Protein AF-A0A107AIR8-F1 (afdb_monomer_lite)

Radius of gyration: 16.05 Å; chains: 1; bounding box: 41×30×39 Å

Structure (mmCIF, N/CA/C/O backbone):
data_AF-A0A107AIR8-F1
#
_entry.id   AF-A0A107AIR8-F1
#
loop_
_atom_site.group_PDB
_atom_site.id
_atom_site.type_symbol
_atom_site.label_atom_id
_atom_site.label_alt_id
_atom_site.label_comp_id
_atom_site.label_asym_id
_atom_site.label_entity_id
_atom_site.label_seq_id
_atom_site.pdbx_PDB_ins_code
_atom_site.Cartn_x
_atom_site.Cartn_y
_atom_site.Cartn_z
_atom_site.occupancy
_atom_site.B_iso_or_equiv
_atom_site.auth_seq_id
_atom_site.auth_comp_id
_atom_site.auth_asym_id
_atom_site.auth_atom_id
_atom_site.pdbx_PDB_model_num
ATOM 1 N N . MET A 1 1 ? -0.995 9.451 -15.606 1.00 47.81 1 MET A N 1
ATOM 2 C CA . MET A 1 1 ? -0.769 9.647 -14.156 1.00 47.81 1 MET A CA 1
ATOM 3 C C . MET A 1 1 ? -2.107 9.700 -13.418 1.00 47.81 1 MET A C 1
ATOM 5 O O . MET A 1 1 ? -2.458 10.736 -12.885 1.00 47.81 1 MET A O 1
ATOM 9 N N . ALA A 1 2 ? -2.870 8.604 -13.431 1.00 60.78 2 ALA A N 1
ATOM 10 C CA . ALA A 1 2 ? -4.176 8.514 -12.757 1.00 60.78 2 ALA A CA 1
ATOM 11 C C . ALA A 1 2 ? -4.239 7.350 -11.749 1.00 60.78 2 ALA A C 1
ATOM 13 O O . ALA A 1 2 ? -5.068 7.351 -10.850 1.00 60.78 2 ALA A O 1
ATOM 14 N N . PHE A 1 3 ? -3.346 6.364 -11.881 1.00 61.09 3 PHE A N 1
ATOM 15 C CA . PHE A 1 3 ? -3.416 5.110 -11.136 1.00 61.09 3 PHE A CA 1
ATOM 16 C C . PHE A 1 3 ? -2.983 5.255 -9.673 1.00 61.09 3 PHE A C 1
ATOM 18 O O . PHE A 1 3 ? -3.685 4.796 -8.786 1.00 61.09 3 PHE A O 1
ATOM 25 N N . ASP A 1 4 ? -1.888 5.960 -9.381 1.00 63.94 4 ASP A N 1
ATOM 26 C CA . ASP A 1 4 ? -1.483 6.203 -7.990 1.00 63.94 4 ASP A CA 1
ATOM 27 C C . ASP A 1 4 ? -2.473 7.123 -7.254 1.00 63.94 4 ASP A C 1
ATOM 29 O O . ASP A 1 4 ? -2.712 6.943 -6.062 1.00 63.94 4 ASP A O 1
ATOM 33 N N . GLN A 1 5 ? -3.079 8.070 -7.978 1.00 64.12 5 GLN A N 1
ATOM 34 C CA . GLN A 1 5 ? -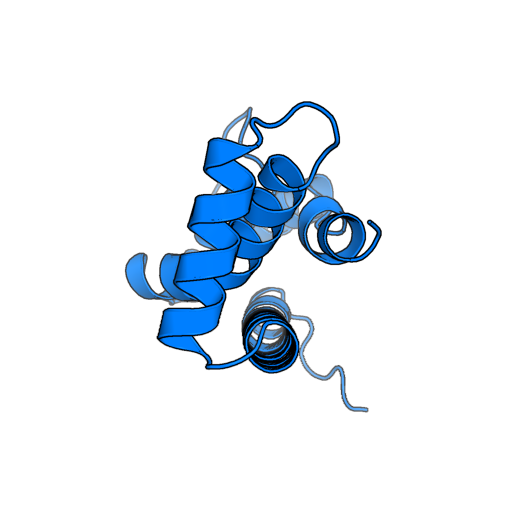4.073 8.978 -7.429 1.00 64.12 5 GLN A CA 1
ATOM 35 C C . GLN A 1 5 ? -5.326 8.195 -7.030 1.00 64.12 5 GLN A C 1
ATOM 37 O O . GLN A 1 5 ? -5.830 8.338 -5.921 1.00 64.12 5 GLN A O 1
ATOM 42 N N . LEU A 1 6 ? -5.760 7.273 -7.892 1.00 60.03 6 LEU A N 1
ATOM 43 C CA . LEU A 1 6 ? -6.887 6.391 -7.617 1.00 60.03 6 LEU A CA 1
ATOM 44 C C . LEU A 1 6 ? -6.610 5.441 -6.440 1.00 60.03 6 LEU A C 1
ATOM 46 O O . LEU A 1 6 ? -7.476 5.249 -5.593 1.00 60.03 6 LEU A O 1
ATOM 50 N N . LEU A 1 7 ? -5.398 4.884 -6.353 1.00 68.00 7 LEU A N 1
ATOM 51 C CA . LEU A 1 7 ? -5.066 3.876 -5.344 1.00 68.00 7 LEU A CA 1
ATOM 52 C C . LEU A 1 7 ? -4.690 4.473 -3.978 1.00 68.00 7 LEU A C 1
ATOM 54 O O . LEU A 1 7 ? -5.048 3.917 -2.947 1.00 68.00 7 LEU A O 1
ATOM 58 N N . VAL A 1 8 ? -3.973 5.595 -3.927 1.00 70.00 8 VAL A N 1
ATOM 59 C CA . VAL A 1 8 ? -3.478 6.164 -2.658 1.00 70.00 8 VAL A CA 1
ATOM 60 C C . VAL A 1 8 ? -4.352 7.317 -2.169 1.00 70.00 8 VAL A C 1
ATOM 62 O O . VAL A 1 8 ? -4.642 7.401 -0.972 1.00 70.00 8 VAL A O 1
ATOM 65 N N . GLU A 1 9 ? -4.807 8.188 -3.074 1.00 70.19 9 GLU A N 1
ATOM 66 C CA . GLU A 1 9 ? -5.681 9.323 -2.731 1.00 70.19 9 GLU A CA 1
ATOM 67 C C . GLU A 1 9 ? -7.170 8.921 -2.701 1.00 70.19 9 GLU A C 1
ATOM 69 O O . GLU A 1 9 ? -7.985 9.623 -2.104 1.00 70.19 9 GLU A O 1
ATOM 74 N N . GLY A 1 10 ? -7.526 7.747 -3.241 1.00 75.88 10 GLY A N 1
ATOM 75 C CA . GLY A 1 10 ? -8.861 7.153 -3.100 1.00 75.88 10 GLY A CA 1
ATOM 76 C C . GLY A 1 10 ? -9.234 6.803 -1.653 1.00 75.88 10 GLY A C 1
ATOM 77 O O . GLY A 1 10 ? -10.414 6.795 -1.297 1.00 75.88 10 GLY A O 1
ATOM 78 N N . PHE A 1 11 ? -8.243 6.593 -0.780 1.00 84.19 11 PHE A N 1
ATOM 79 C CA . PHE A 1 11 ? -8.458 6.347 0.643 1.00 84.19 11 PHE A CA 1
ATOM 80 C C . PHE A 1 11 ? -8.943 7.601 1.381 1.00 84.19 11 PHE A C 1
ATOM 82 O O . PHE A 1 11 ? -8.163 8.426 1.864 1.00 84.19 11 PHE A O 1
ATOM 89 N N . GLN A 1 12 ? -10.260 7.706 1.535 1.00 87.44 12 GLN A N 1
ATOM 90 C CA . GLN A 1 12 ? -10.894 8.807 2.250 1.00 87.44 12 GLN A CA 1
ATOM 91 C C . GLN A 1 12 ? -10.556 8.763 3.750 1.00 87.44 12 GLN A C 1
ATOM 93 O O . GLN A 1 12 ? -10.952 7.855 4.479 1.00 87.44 12 GLN A O 1
ATOM 98 N N . LEU A 1 13 ? -9.858 9.785 4.250 1.00 89.62 13 LEU A N 1
ATOM 99 C CA . LEU A 1 13 ? -9.397 9.831 5.644 1.00 89.62 13 LEU A CA 1
ATOM 100 C C . LEU A 1 13 ? -10.535 9.818 6.670 1.00 89.62 13 LEU A C 1
ATOM 102 O O . LEU A 1 13 ? -10.428 9.161 7.701 1.00 89.62 13 LEU A O 1
ATOM 106 N N . LYS A 1 14 ? -11.629 10.540 6.410 1.00 90.75 14 LYS A N 1
ATOM 107 C CA . LYS A 1 14 ? -12.762 10.650 7.343 1.00 90.75 14 LYS A CA 1
ATOM 108 C C . LYS A 1 14 ? -13.379 9.282 7.699 1.00 90.75 14 LYS A C 1
ATOM 110 O O . LYS A 1 14 ? -13.485 9.006 8.894 1.00 90.75 14 LYS A O 1
ATOM 115 N N . PRO A 1 15 ? -13.776 8.423 6.739 1.00 91.00 15 PRO A N 1
ATOM 116 C CA . PRO A 1 15 ? -14.285 7.090 7.063 1.00 91.00 15 PRO A CA 1
ATOM 117 C C . PRO A 1 15 ? -13.213 6.171 7.663 1.00 91.00 15 PRO A C 1
ATOM 119 O O . PRO A 1 15 ? -13.523 5.448 8.603 1.00 91.00 15 PRO A O 1
ATOM 122 N N . LEU A 1 16 ? -11.954 6.248 7.215 1.00 92.06 16 LEU A N 1
ATOM 123 C CA . LEU A 1 16 ? -10.871 5.445 7.800 1.00 92.06 16 LEU A CA 1
ATOM 124 C C . LEU A 1 16 ? -10.648 5.756 9.285 1.00 92.06 16 LEU A C 1
ATOM 126 O O . LEU A 1 16 ? -10.515 4.845 10.095 1.00 92.06 16 LEU A O 1
ATOM 130 N N . ARG A 1 17 ? -10.659 7.038 9.669 1.00 94.25 17 ARG A N 1
ATOM 131 C CA . ARG A 1 17 ? -10.530 7.440 11.078 1.00 94.25 17 ARG A CA 1
ATOM 132 C C . ARG A 1 17 ? -11.675 6.899 11.929 1.00 94.25 17 ARG A C 1
ATOM 134 O O . ARG A 1 17 ? -11.413 6.349 12.990 1.00 94.25 17 ARG A O 1
ATOM 141 N N . ARG A 1 18 ? -12.914 6.985 11.433 1.00 92.50 18 ARG A N 1
ATOM 142 C CA . ARG A 1 18 ? -14.089 6.415 12.115 1.00 92.50 18 ARG A CA 1
ATOM 143 C C . ARG A 1 18 ? -13.973 4.904 12.291 1.00 92.50 18 ARG A C 1
ATOM 145 O O . ARG A 1 18 ? -14.307 4.392 13.352 1.00 92.50 18 ARG A O 1
ATOM 152 N N . LEU A 1 19 ? -13.493 4.194 11.270 1.00 92.25 19 LEU A N 1
ATOM 153 C CA . LEU A 1 19 ? -13.291 2.749 11.353 1.00 92.25 19 LEU A CA 1
ATOM 154 C C . LEU A 1 19 ? -12.209 2.382 12.376 1.00 92.25 19 LEU A C 1
ATOM 156 O O . LEU A 1 19 ? -12.382 1.429 13.129 1.00 92.25 19 LEU A O 1
ATOM 160 N N . LEU A 1 20 ? -11.109 3.136 12.422 1.00 93.81 20 LEU A N 1
ATOM 161 C CA . LEU A 1 20 ? -10.063 2.929 13.421 1.00 93.81 20 LEU A CA 1
ATOM 162 C C . LEU A 1 20 ? -10.589 3.182 14.845 1.00 93.81 20 LEU A C 1
ATOM 164 O O . LEU A 1 20 ? -10.342 2.372 15.738 1.00 93.81 20 LEU A O 1
ATOM 168 N N . GLU A 1 21 ? -11.378 4.246 15.030 1.00 94.06 21 GLU A N 1
ATOM 169 C CA . GLU A 1 21 ? -12.044 4.576 16.301 1.00 94.06 21 GLU A CA 1
ATOM 170 C C . GLU A 1 21 ? -13.005 3.474 16.750 1.00 94.06 21 GLU A C 1
ATOM 172 O O . GLU A 1 21 ? -12.965 3.068 17.910 1.00 94.06 21 GLU A O 1
ATOM 177 N N . ALA A 1 22 ? -13.787 2.906 15.828 1.00 91.00 22 ALA A N 1
ATOM 178 C CA . ALA A 1 22 ? -14.654 1.760 16.106 1.00 91.00 22 ALA A CA 1
ATOM 179 C C . ALA A 1 22 ? -13.881 0.505 16.561 1.00 91.00 22 ALA A C 1
ATOM 181 O O . ALA A 1 22 ? -14.465 -0.398 17.153 1.00 91.00 22 ALA A O 1
ATOM 182 N N . ARG A 1 23 ? -12.565 0.452 16.319 1.00 91.00 23 ARG A N 1
ATOM 183 C CA . ARG A 1 23 ? -11.657 -0.622 16.757 1.00 91.00 23 ARG A CA 1
ATOM 184 C C . ARG A 1 23 ? -10.859 -0.267 18.010 1.00 91.00 23 ARG A C 1
ATOM 186 O O . ARG A 1 23 ? -9.877 -0.933 18.323 1.00 91.00 23 ARG A O 1
ATOM 193 N N . GLY A 1 24 ? -11.255 0.790 18.717 1.00 91.56 24 GLY A N 1
ATOM 194 C CA . GLY A 1 24 ? -10.649 1.190 19.986 1.00 91.56 24 GLY A CA 1
ATOM 195 C C . GLY A 1 24 ? -9.327 1.948 19.854 1.00 91.56 24 GLY A C 1
ATOM 196 O O . GLY A 1 24 ? -8.647 2.152 20.856 1.00 91.56 24 GLY A O 1
ATOM 197 N N . LYS A 1 25 ? -8.952 2.394 18.648 1.00 92.94 25 LYS A N 1
ATOM 198 C CA . LYS A 1 25 ? -7.760 3.224 18.415 1.00 92.94 25 LYS A CA 1
ATOM 199 C C . LYS A 1 25 ? -8.147 4.577 17.835 1.00 92.94 25 LYS A C 1
ATOM 201 O O . LYS A 1 25 ? -9.049 4.674 17.019 1.00 92.94 25 LYS A O 1
ATOM 206 N N . LYS A 1 26 ? -7.423 5.636 18.186 1.00 91.56 26 LYS A N 1
ATOM 207 C CA . LYS A 1 26 ? -7.651 6.971 17.618 1.00 91.56 26 LYS A CA 1
ATOM 208 C C . LYS A 1 26 ? -6.521 7.342 16.669 1.00 91.56 26 LYS A C 1
ATOM 210 O O . LYS A 1 26 ? -5.355 7.147 16.995 1.00 91.56 26 LYS A O 1
ATOM 215 N N . ALA A 1 27 ? -6.863 7.888 15.505 1.00 92.25 27 ALA A N 1
ATOM 216 C CA . ALA A 1 27 ? -5.866 8.455 14.604 1.00 92.25 27 ALA A CA 1
ATOM 217 C C . ALA A 1 27 ? -5.375 9.810 15.129 1.00 92.25 27 ALA A C 1
ATOM 219 O O . ALA A 1 27 ? -6.185 10.651 15.532 1.00 92.25 27 ALA A O 1
ATOM 220 N N . GLU A 1 28 ? -4.069 10.056 15.064 1.00 91.00 28 GLU A N 1
ATOM 221 C CA . GLU A 1 28 ? -3.514 11.366 15.404 1.00 91.00 28 GLU A CA 1
ATOM 222 C C . GLU A 1 28 ? -3.827 12.413 14.326 1.00 91.00 28 GLU A C 1
ATOM 224 O O . GLU A 1 28 ? -4.005 12.122 13.133 1.00 91.00 28 GLU A O 1
ATOM 229 N N . ALA A 1 29 ? -3.863 13.674 14.757 1.00 83.69 29 ALA A N 1
ATOM 230 C CA . ALA A 1 29 ? -3.951 14.802 13.846 1.00 83.69 29 ALA A CA 1
ATOM 231 C C . ALA A 1 29 ? -2.697 14.837 12.955 1.00 83.69 29 ALA A C 1
ATOM 233 O O . ALA A 1 29 ? -1.576 14.874 13.446 1.00 83.69 29 ALA A O 1
ATOM 234 N N . GLY A 1 30 ? -2.894 14.808 11.635 1.00 87.56 30 GLY A N 1
ATOM 235 C CA . GLY A 1 30 ? -1.806 14.827 10.650 1.00 87.56 30 GLY A CA 1
ATOM 236 C C . GLY A 1 30 ? -1.465 13.471 10.029 1.00 87.56 30 GLY A C 1
ATOM 237 O O . GLY A 1 30 ? -0.762 13.438 9.023 1.00 87.56 30 GLY A O 1
ATOM 238 N N . TRP A 1 31 ? -2.004 12.354 10.534 1.00 92.69 31 TRP A N 1
ATOM 239 C CA . TRP A 1 31 ? -1.812 11.064 9.865 1.00 92.69 31 TRP A CA 1
ATOM 240 C C . TRP A 1 31 ? -2.461 11.045 8.476 1.00 92.69 31 TRP A C 1
ATOM 242 O O . TRP A 1 31 ? -3.659 11.321 8.324 1.00 92.69 31 TRP A O 1
ATOM 252 N N . ALA A 1 32 ? -1.649 10.678 7.480 1.00 89.94 32 ALA A N 1
ATOM 253 C CA . ALA A 1 32 ? -2.065 10.423 6.106 1.00 89.94 32 ALA A CA 1
ATOM 254 C C . ALA A 1 32 ? -2.806 9.082 5.976 1.00 89.94 32 ALA A C 1
ATOM 256 O O . ALA A 1 32 ? -2.729 8.222 6.856 1.00 89.94 32 ALA A O 1
ATOM 257 N N . SER A 1 33 ? -3.510 8.889 4.857 1.00 90.44 33 SER A N 1
ATOM 258 C CA . SER A 1 33 ? -4.396 7.740 4.630 1.00 90.44 33 SER A CA 1
ATOM 259 C C . SER A 1 33 ? -3.702 6.392 4.837 1.00 90.44 33 SER A C 1
ATOM 261 O O . SER A 1 33 ? -4.188 5.582 5.622 1.00 90.44 33 SER A O 1
ATOM 263 N N . LEU A 1 34 ? -2.529 6.182 4.232 1.00 91.94 34 LEU A N 1
ATOM 264 C CA . LEU A 1 34 ? -1.775 4.928 4.367 1.00 91.94 34 LEU A CA 1
ATOM 265 C C . LEU A 1 34 ? -1.363 4.633 5.818 1.00 91.94 34 LEU A C 1
ATOM 267 O O . LEU A 1 34 ? -1.385 3.479 6.236 1.00 91.94 34 LEU A O 1
ATOM 271 N N . ARG A 1 35 ? -1.042 5.662 6.617 1.00 94.00 35 ARG A N 1
ATOM 272 C CA . ARG A 1 35 ? -0.720 5.481 8.043 1.00 94.00 35 ARG A CA 1
ATOM 273 C C . ARG A 1 35 ? -1.944 5.014 8.828 1.00 94.00 35 ARG A C 1
ATOM 275 O O . ARG A 1 35 ? -1.823 4.115 9.652 1.00 94.00 35 ARG A O 1
ATOM 282 N N . VAL A 1 36 ? -3.115 5.584 8.544 1.00 94.69 36 VAL A N 1
ATOM 283 C CA . VAL A 1 36 ? -4.375 5.156 9.169 1.00 94.69 36 VAL A CA 1
ATOM 284 C C . VAL A 1 36 ? -4.722 3.721 8.756 1.00 94.69 36 VAL A C 1
ATOM 286 O O . VAL A 1 36 ? -5.079 2.923 9.615 1.00 94.69 36 VAL A O 1
ATOM 289 N N . VAL A 1 37 ? -4.546 3.354 7.479 1.00 94.44 37 VAL A N 1
ATOM 290 C CA . VAL A 1 37 ? -4.750 1.971 7.002 1.00 94.44 37 VAL A CA 1
ATOM 291 C C . VAL A 1 37 ? -3.807 0.989 7.704 1.00 94.44 37 VAL A C 1
ATOM 293 O O . VAL A 1 37 ? -4.253 -0.082 8.107 1.00 94.44 37 VAL A O 1
ATOM 296 N N . ALA A 1 38 ? -2.538 1.352 7.922 1.00 95.31 38 ALA A N 1
ATOM 297 C CA . ALA A 1 38 ? -1.594 0.513 8.665 1.00 95.31 38 ALA A CA 1
ATOM 298 C C . ALA A 1 38 ? -2.104 0.197 10.080 1.00 95.31 38 ALA A C 1
ATOM 300 O O . ALA A 1 38 ? -2.087 -0.953 10.511 1.00 95.31 38 ALA A O 1
ATOM 301 N N . GLU A 1 39 ? -2.610 1.204 10.791 1.00 96.31 39 GLU A N 1
ATOM 302 C CA . GLU A 1 39 ? -3.153 1.011 12.139 1.00 96.31 39 GLU A CA 1
ATOM 303 C C . GLU A 1 39 ? -4.454 0.208 12.143 1.00 96.31 39 GLU A C 1
ATOM 305 O O . GLU A 1 39 ? -4.679 -0.571 13.068 1.00 96.31 39 GLU A O 1
ATOM 310 N N . ILE A 1 40 ? -5.279 0.343 11.101 1.00 94.94 40 ILE A N 1
ATOM 311 C CA . ILE A 1 40 ? -6.471 -0.489 10.907 1.00 94.94 40 ILE A CA 1
ATOM 312 C C . ILE A 1 40 ? -6.073 -1.952 10.689 1.00 94.94 40 ILE A C 1
ATOM 314 O O . ILE A 1 40 ? -6.676 -2.823 11.308 1.00 94.94 40 ILE A O 1
ATOM 318 N N . LEU A 1 41 ? -5.052 -2.228 9.866 1.00 95.25 41 LEU A N 1
ATOM 319 C CA . LEU A 1 41 ? -4.525 -3.579 9.634 1.00 95.25 41 LEU A CA 1
ATOM 320 C C . LEU A 1 41 ? -4.014 -4.208 10.934 1.00 95.25 41 LEU A C 1
ATOM 322 O O . LEU A 1 41 ? -4.344 -5.355 11.233 1.00 95.25 41 LEU A O 1
ATOM 326 N N . VAL A 1 42 ? -3.269 -3.446 11.738 1.00 96.06 42 VAL A N 1
ATOM 327 C CA . VAL A 1 42 ? -2.797 -3.908 13.052 1.00 96.06 42 VAL A CA 1
ATOM 328 C C . VAL A 1 42 ? -3.970 -4.147 14.004 1.00 96.06 42 VAL A C 1
ATOM 330 O O . VAL A 1 42 ? -4.014 -5.166 14.686 1.00 96.06 42 VAL A O 1
ATOM 333 N N . ALA A 1 43 ? -4.964 -3.256 14.020 1.00 93.94 43 ALA A N 1
ATOM 334 C CA . ALA A 1 43 ? -6.184 -3.451 14.802 1.00 93.94 43 ALA A CA 1
ATOM 335 C C . ALA A 1 43 ? -7.030 -4.651 14.318 1.00 93.94 43 ALA A C 1
ATOM 337 O O . ALA A 1 43 ? -7.792 -5.198 15.107 1.00 93.94 43 ALA A O 1
ATOM 338 N N . SER A 1 44 ? -6.879 -5.089 13.059 1.00 91.06 44 SER A N 1
ATOM 339 C CA . SER A 1 44 ? -7.447 -6.346 12.531 1.00 91.06 44 SER A CA 1
ATOM 340 C C . SER A 1 44 ? -6.655 -7.602 12.921 1.00 91.06 44 SER A C 1
ATOM 342 O O . SER A 1 44 ? -6.998 -8.689 12.461 1.00 91.06 44 SER A O 1
ATOM 344 N N . GLY A 1 45 ? -5.566 -7.480 13.685 1.00 92.25 45 GLY A N 1
ATOM 345 C CA . GLY A 1 45 ? -4.729 -8.612 14.093 1.00 92.25 45 GLY A CA 1
ATOM 346 C C . GLY A 1 45 ? -3.530 -8.909 13.186 1.00 92.25 45 GLY A C 1
ATOM 347 O O . GLY A 1 45 ? -2.900 -9.951 13.351 1.00 92.25 45 GLY A O 1
ATOM 348 N N . LYS A 1 46 ? -3.180 -8.028 12.236 1.00 95.38 46 LYS A N 1
ATOM 349 C CA . LYS A 1 46 ? -1.889 -8.122 11.527 1.00 95.38 46 LYS A CA 1
ATOM 350 C C . LYS A 1 46 ? -0.749 -7.634 12.418 1.00 95.38 46 LYS A C 1
ATOM 352 O O . LYS A 1 46 ? -0.938 -6.754 13.258 1.00 95.38 46 LYS A O 1
ATOM 357 N N . THR A 1 47 ? 0.453 -8.161 12.205 1.00 96.75 47 THR A N 1
ATOM 358 C CA . THR A 1 47 ? 1.648 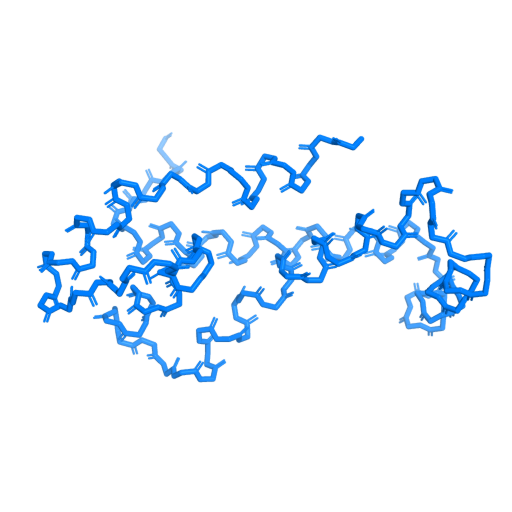-7.582 12.827 1.00 96.75 47 THR A CA 1
ATOM 359 C C . THR A 1 47 ? 1.979 -6.228 12.191 1.00 96.75 47 THR A C 1
ATOM 361 O O . THR A 1 47 ? 1.499 -5.892 11.104 1.00 96.75 47 THR A O 1
ATOM 364 N N . VAL A 1 48 ? 2.808 -5.427 12.865 1.00 94.88 48 VAL A N 1
ATOM 365 C CA . VAL A 1 48 ? 3.289 -4.147 12.316 1.00 94.88 48 VAL A CA 1
ATOM 366 C C . VAL A 1 48 ? 4.083 -4.372 11.026 1.00 94.88 48 VAL A C 1
ATOM 368 O O . VAL A 1 48 ? 3.916 -3.619 10.063 1.00 94.88 48 VAL A O 1
ATOM 371 N N . ASP A 1 49 ? 4.897 -5.428 10.984 1.00 95.75 49 ASP A N 1
ATOM 372 C CA . ASP A 1 49 ? 5.700 -5.773 9.812 1.00 95.75 49 ASP A CA 1
ATOM 373 C C . ASP A 1 49 ? 4.826 -6.237 8.645 1.00 95.75 49 ASP A C 1
ATOM 375 O O . ASP A 1 49 ? 5.025 -5.770 7.523 1.00 95.75 49 ASP A O 1
ATOM 379 N N . ASP A 1 50 ? 3.794 -7.045 8.903 1.00 95.00 50 ASP A N 1
ATOM 380 C CA . ASP A 1 50 ? 2.829 -7.437 7.870 1.00 95.00 50 ASP A CA 1
ATOM 381 C C . ASP A 1 50 ? 2.080 -6.222 7.322 1.00 95.00 50 ASP A C 1
ATOM 383 O O . ASP A 1 50 ? 1.950 -6.061 6.109 1.00 95.00 50 ASP A O 1
ATOM 387 N N . ALA A 1 51 ? 1.612 -5.327 8.200 1.00 95.31 51 ALA A N 1
ATOM 388 C CA . ALA A 1 51 ? 0.929 -4.107 7.783 1.00 95.31 51 ALA A CA 1
ATOM 389 C C . ALA A 1 51 ? 1.834 -3.231 6.899 1.00 95.31 51 ALA A C 1
ATOM 391 O O . ALA A 1 51 ? 1.387 -2.687 5.887 1.00 95.31 51 ALA A O 1
ATOM 392 N N . LYS A 1 52 ? 3.126 -3.133 7.233 1.00 94.50 52 LYS A N 1
ATOM 393 C CA . LYS A 1 52 ? 4.120 -2.431 6.414 1.00 94.50 52 LYS A CA 1
ATOM 394 C C . LYS A 1 52 ? 4.361 -3.134 5.076 1.00 94.50 52 LYS A C 1
ATOM 396 O O . LYS A 1 52 ? 4.410 -2.465 4.042 1.00 94.50 52 LYS A O 1
ATOM 401 N N . ALA A 1 53 ? 4.484 -4.459 5.074 1.00 94.88 53 ALA A N 1
ATOM 402 C CA . ALA A 1 53 ? 4.667 -5.249 3.861 1.00 94.88 53 ALA A CA 1
ATOM 403 C C . ALA A 1 53 ? 3.483 -5.062 2.897 1.00 94.88 53 ALA A C 1
ATOM 405 O O . ALA A 1 53 ? 3.692 -4.741 1.729 1.00 94.88 53 ALA A O 1
ATOM 406 N N . ILE A 1 54 ? 2.248 -5.118 3.408 1.00 95.44 54 ILE A N 1
ATOM 407 C CA . ILE A 1 54 ? 1.013 -4.894 2.638 1.00 95.44 54 ILE A CA 1
ATOM 408 C C . ILE A 1 54 ? 0.997 -3.504 1.989 1.00 95.44 54 ILE A C 1
ATOM 410 O O . ILE A 1 54 ? 0.543 -3.352 0.859 1.00 95.44 54 ILE A O 1
ATOM 414 N N . LEU A 1 55 ? 1.507 -2.471 2.658 1.00 94.19 55 LEU A N 1
ATOM 415 C CA . LEU A 1 55 ? 1.476 -1.094 2.145 1.00 94.19 55 LEU A CA 1
ATOM 416 C C . LEU A 1 55 ? 2.697 -0.709 1.298 1.00 94.19 55 LEU A C 1
ATOM 418 O O . LEU A 1 55 ? 2.710 0.365 0.683 1.00 94.19 55 LEU A O 1
ATOM 422 N N . THR A 1 56 ? 3.718 -1.567 1.243 1.00 94.69 56 THR A N 1
ATOM 423 C CA . THR A 1 56 ? 4.952 -1.323 0.481 1.00 94.69 56 THR A CA 1
ATOM 424 C C . THR A 1 56 ? 4.684 -1.071 -1.008 1.00 94.69 56 THR A C 1
ATOM 426 O O . THR A 1 56 ? 5.186 -0.063 -1.515 1.00 94.69 56 THR A O 1
ATOM 429 N N . PRO A 1 57 ? 3.862 -1.874 -1.714 1.00 93.31 57 PRO A N 1
ATOM 430 C CA . PRO A 1 57 ? 3.606 -1.662 -3.140 1.00 93.31 57 PRO A CA 1
ATOM 431 C C . PRO A 1 57 ? 2.942 -0.309 -3.429 1.00 93.31 57 PRO A C 1
ATOM 433 O O . PRO A 1 57 ? 3.346 0.400 -4.349 1.00 93.31 57 PRO A O 1
ATOM 436 N N . LEU A 1 58 ? 1.982 0.109 -2.594 1.00 91.25 58 LEU A N 1
ATOM 437 C CA . LEU A 1 58 ? 1.283 1.393 -2.730 1.00 91.25 58 LEU A CA 1
ATOM 438 C C . LEU A 1 58 ? 2.238 2.572 -2.503 1.00 91.25 58 LEU A C 1
ATOM 440 O O . LEU A 1 58 ? 2.245 3.542 -3.265 1.00 91.25 58 LEU A O 1
ATOM 444 N N . SER A 1 59 ? 3.089 2.465 -1.481 1.00 89.75 59 SER A N 1
ATOM 445 C CA . SER A 1 59 ? 4.112 3.471 -1.178 1.00 89.75 59 SER A CA 1
ATOM 446 C C . SER A 1 59 ? 5.141 3.577 -2.306 1.00 89.75 59 SER A C 1
ATOM 448 O O . SER A 1 59 ? 5.523 4.679 -2.702 1.00 89.75 59 SER A O 1
ATOM 450 N N . ARG A 1 60 ? 5.555 2.438 -2.878 1.00 90.50 60 ARG A N 1
ATOM 451 C CA . ARG A 1 60 ? 6.483 2.383 -4.011 1.00 90.50 60 ARG A CA 1
ATOM 452 C C . ARG A 1 60 ? 5.882 2.998 -5.269 1.00 90.50 60 ARG A C 1
ATOM 454 O O . ARG A 1 60 ? 6.564 3.779 -5.929 1.00 90.50 60 ARG A O 1
ATOM 461 N N . LEU A 1 61 ? 4.619 2.705 -5.575 1.00 89.06 61 LEU A N 1
ATOM 462 C CA . LEU A 1 61 ? 3.910 3.315 -6.697 1.00 89.06 61 LEU A CA 1
ATOM 463 C C . LEU A 1 61 ? 3.841 4.844 -6.549 1.00 89.06 61 LEU A C 1
ATOM 465 O O . LEU A 1 61 ? 4.145 5.572 -7.496 1.00 89.06 61 LEU A O 1
ATOM 469 N N . HIS A 1 62 ? 3.516 5.337 -5.351 1.00 85.81 62 HIS A N 1
ATOM 470 C CA . HIS A 1 62 ? 3.486 6.771 -5.061 1.00 85.81 62 HIS A CA 1
ATOM 471 C C . HIS A 1 62 ? 4.867 7.433 -5.217 1.00 85.81 62 HIS A C 1
ATOM 473 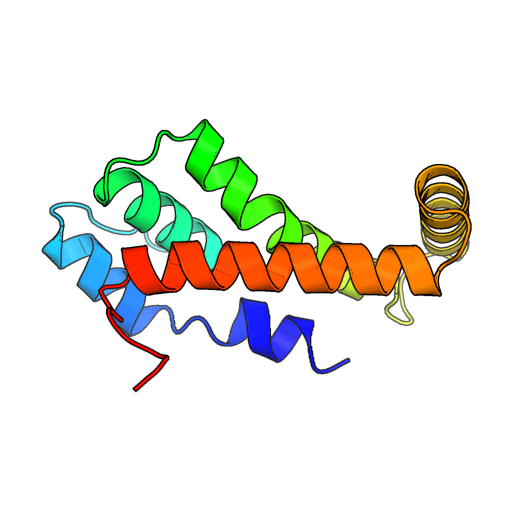O O . HIS A 1 62 ? 4.984 8.508 -5.813 1.00 85.81 62 HIS A O 1
ATOM 479 N N . ALA A 1 63 ? 5.923 6.782 -4.720 1.00 86.31 63 ALA A N 1
ATOM 480 C CA . ALA A 1 63 ? 7.296 7.257 -4.861 1.00 86.31 63 ALA A CA 1
ATOM 481 C C . ALA A 1 63 ? 7.735 7.303 -6.333 1.00 86.31 63 ALA A C 1
ATOM 483 O O . ALA A 1 63 ? 8.246 8.327 -6.786 1.00 86.31 63 ALA A O 1
ATOM 484 N N . LEU A 1 64 ? 7.462 6.243 -7.103 1.00 86.75 64 LEU A N 1
ATOM 485 C CA . LEU A 1 64 ? 7.757 6.189 -8.537 1.00 86.75 64 LEU A CA 1
ATOM 486 C C . LEU A 1 64 ? 7.023 7.286 -9.310 1.00 86.75 64 LEU A C 1
ATOM 488 O O . LEU A 1 64 ? 7.637 7.928 -10.159 1.00 86.75 64 LEU A O 1
ATOM 492 N N . ARG A 1 65 ? 5.750 7.575 -8.993 1.00 83.75 65 ARG A N 1
ATOM 493 C CA . ARG A 1 65 ? 5.049 8.731 -9.580 1.00 83.75 65 ARG A CA 1
ATOM 494 C C . ARG A 1 65 ? 5.845 10.010 -9.336 1.00 83.75 65 ARG A C 1
ATOM 496 O O . ARG A 1 65 ? 6.052 10.779 -10.270 1.00 83.75 65 ARG A O 1
ATOM 503 N N . ASN A 1 66 ? 6.261 10.255 -8.096 1.00 83.75 66 ASN A N 1
ATOM 504 C CA . ASN A 1 66 ? 6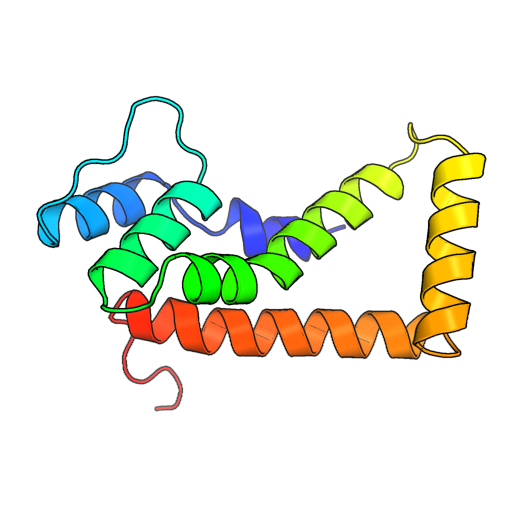.978 11.480 -7.758 1.00 83.75 66 ASN A CA 1
ATOM 505 C C . ASN A 1 66 ? 8.300 11.588 -8.534 1.00 83.75 66 ASN A C 1
ATOM 507 O O . ASN A 1 66 ? 8.545 12.648 -9.095 1.00 83.75 66 ASN A O 1
ATOM 511 N N . ILE A 1 67 ? 9.062 10.495 -8.663 1.00 85.38 67 ILE A N 1
ATOM 512 C CA . ILE A 1 67 ? 10.320 10.446 -9.433 1.00 85.38 67 ILE A CA 1
ATOM 513 C C . ILE A 1 67 ? 10.092 10.645 -10.940 1.00 85.38 67 ILE A C 1
ATOM 515 O O . ILE A 1 67 ? 10.921 11.217 -11.641 1.00 85.38 67 ILE A O 1
ATOM 519 N N . LEU A 1 68 ? 8.970 10.174 -11.480 1.00 81.50 68 LEU A N 1
ATOM 520 C CA . LEU A 1 68 ? 8.685 10.274 -12.913 1.00 81.50 68 LEU A CA 1
ATOM 521 C C . LEU A 1 68 ? 8.062 11.620 -13.317 1.00 81.50 68 LEU A C 1
ATOM 523 O O . LEU A 1 68 ? 7.930 11.892 -14.512 1.00 81.50 68 LEU A O 1
ATOM 527 N N . LYS A 1 69 ? 7.715 12.496 -1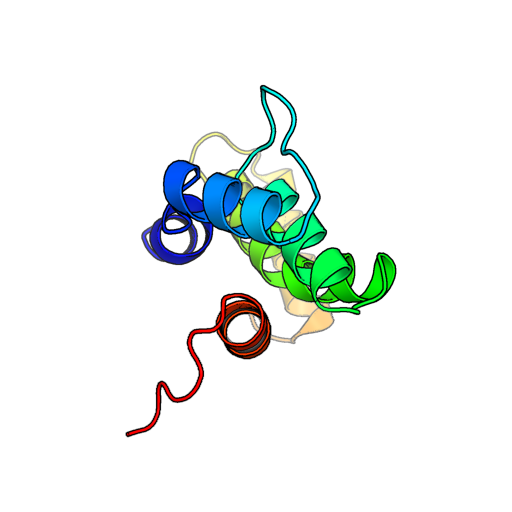2.362 1.00 78.56 69 LYS A N 1
ATOM 528 C CA . LYS A 1 69 ? 7.233 13.854 -12.664 1.00 78.56 69 LYS A CA 1
ATOM 529 C C . LYS A 1 69 ? 8.319 14.694 -13.349 1.00 78.56 69 LYS A C 1
ATOM 531 O O . LYS A 1 69 ? 9.522 14.459 -13.222 1.00 78.56 69 LYS A O 1
ATOM 536 N N . ALA A 1 70 ? 7.883 15.711 -14.092 1.00 64.62 70 ALA A N 1
ATOM 537 C CA . ALA A 1 70 ? 8.750 16.549 -14.926 1.00 64.62 70 ALA A CA 1
ATOM 538 C C . ALA A 1 70 ? 9.889 17.245 -14.151 1.00 64.62 70 ALA A C 1
ATOM 540 O O . ALA A 1 70 ? 10.929 17.510 -14.739 1.00 64.62 70 ALA A O 1
ATOM 541 N N . HIS A 1 71 ? 9.727 17.469 -12.842 1.00 73.25 71 HIS A N 1
ATOM 542 C CA . HIS A 1 71 ? 10.694 18.188 -12.003 1.00 73.25 71 HIS A CA 1
ATOM 543 C C . HIS A 1 71 ? 11.778 17.319 -11.342 1.00 73.25 71 HIS A C 1
ATOM 545 O O . HIS A 1 71 ? 12.681 17.871 -10.724 1.00 73.25 71 HIS A O 1
ATOM 551 N N . SER A 1 72 ? 11.714 15.989 -11.444 1.00 77.75 72 SER A N 1
ATOM 552 C CA . SER A 1 72 ? 12.763 15.114 -10.897 1.00 77.75 72 SER A CA 1
ATOM 553 C C . SER A 1 72 ? 13.973 15.026 -11.820 1.00 77.75 72 SER A C 1
ATOM 555 O O . SER A 1 72 ? 13.826 15.107 -13.048 1.00 77.75 72 SER A O 1
ATOM 557 N N . SER A 1 73 ? 15.146 14.815 -11.219 1.00 82.88 73 SER A N 1
ATOM 558 C CA . SER A 1 73 ? 16.429 14.769 -11.924 1.00 82.88 73 SER A CA 1
ATOM 559 C C . SER A 1 73 ? 16.492 13.625 -12.943 1.00 82.88 73 SER A C 1
ATOM 561 O O . SER A 1 73 ? 15.827 12.589 -12.810 1.00 82.88 73 SER A O 1
ATOM 563 N N . VAL A 1 74 ? 17.292 13.812 -13.994 1.00 83.50 74 VAL A N 1
ATOM 564 C CA . VAL A 1 74 ? 17.506 12.784 -15.026 1.00 83.50 74 VAL A CA 1
ATOM 565 C C . VAL A 1 74 ? 18.239 11.582 -14.424 1.00 83.50 74 VAL A C 1
ATOM 567 O O . VAL A 1 74 ? 17.964 10.435 -14.787 1.00 83.50 74 VAL A O 1
ATOM 570 N N . GLU A 1 75 ? 19.114 11.828 -13.453 1.00 86.12 75 GLU A N 1
ATOM 571 C CA . GLU A 1 75 ? 19.873 10.827 -12.714 1.00 86.12 75 GLU A CA 1
ATOM 572 C C . GLU A 1 75 ? 18.960 9.902 -11.900 1.00 86.12 75 GLU A C 1
ATOM 574 O O . GLU A 1 75 ? 19.106 8.680 -11.974 1.00 86.12 75 GLU A O 1
ATOM 579 N N . GLU A 1 76 ? 17.981 10.449 -11.168 1.00 84.75 76 GLU A N 1
ATOM 580 C CA . GLU A 1 76 ? 17.015 9.648 -10.402 1.00 84.75 76 GLU A CA 1
ATOM 581 C C . GLU A 1 76 ? 16.174 8.756 -11.316 1.00 84.75 76 GLU A C 1
ATOM 583 O O . GLU A 1 76 ? 16.034 7.559 -11.059 1.00 84.75 76 GLU A O 1
ATOM 588 N N . LYS A 1 77 ? 15.670 9.310 -12.425 1.00 86.88 77 LYS A N 1
ATOM 589 C CA . LYS A 1 77 ? 14.883 8.555 -13.414 1.00 86.88 77 LYS A CA 1
ATOM 590 C C . LYS A 1 77 ? 15.697 7.421 -14.035 1.00 86.88 77 LYS A C 1
ATOM 592 O O . LYS A 1 77 ? 15.219 6.291 -14.117 1.00 86.88 77 LYS A O 1
ATOM 597 N N . SER A 1 78 ? 16.944 7.701 -14.413 1.00 87.75 78 SER A N 1
ATOM 598 C CA . SER A 1 78 ? 17.846 6.717 -15.024 1.00 87.75 78 SER A CA 1
ATOM 599 C C . SER A 1 78 ? 18.225 5.600 -14.051 1.00 87.75 78 SER A C 1
ATOM 601 O O . SER A 1 78 ? 18.287 4.427 -14.428 1.00 87.75 78 SER A O 1
ATOM 603 N N . LYS A 1 79 ? 18.450 5.941 -12.776 1.00 90.12 79 LYS A N 1
ATOM 604 C CA . LYS A 1 79 ? 18.720 4.964 -11.717 1.00 90.12 79 LYS A CA 1
ATOM 605 C C . LYS A 1 79 ? 17.540 4.015 -11.528 1.00 90.12 79 LYS A C 1
ATOM 607 O O . LYS A 1 79 ? 17.746 2.802 -11.494 1.00 90.12 79 LYS A O 1
ATOM 612 N N . GLU A 1 80 ? 16.330 4.556 -11.437 1.00 90.12 80 GLU A N 1
ATOM 613 C CA . GLU A 1 80 ? 15.113 3.759 -11.281 1.00 90.12 80 GLU A CA 1
ATOM 614 C C . GLU A 1 80 ? 14.864 2.846 -12.483 1.00 90.12 80 GLU A C 1
ATOM 616 O O . GLU A 1 80 ? 14.561 1.663 -12.319 1.00 90.12 80 GLU A O 1
ATOM 621 N N . GLU A 1 81 ? 15.077 3.350 -13.700 1.00 89.75 81 GLU A N 1
ATOM 622 C CA . GLU A 1 81 ? 14.958 2.538 -14.908 1.00 89.75 81 GLU A CA 1
ATOM 623 C C . GLU A 1 81 ? 15.948 1.364 -14.904 1.00 89.75 81 GLU A C 1
ATOM 625 O O . GLU A 1 81 ? 15.575 0.218 -15.179 1.00 89.75 81 GLU A O 1
ATOM 630 N N . ARG A 1 82 ? 17.211 1.628 -14.547 1.00 91.69 82 ARG A N 1
ATOM 631 C CA . ARG A 1 82 ? 18.250 0.597 -14.459 1.00 91.69 82 ARG A CA 1
ATOM 632 C C . ARG A 1 82 ? 17.908 -0.455 -13.408 1.00 91.69 82 ARG A C 1
ATOM 634 O O . ARG A 1 82 ? 18.066 -1.643 -13.678 1.00 91.69 82 ARG A O 1
ATOM 641 N N . GLN A 1 83 ? 17.434 -0.039 -12.235 1.00 91.12 83 GLN A N 1
ATOM 642 C CA . GLN A 1 83 ? 17.023 -0.958 -11.173 1.00 91.12 83 GLN A CA 1
ATOM 643 C C . GLN A 1 83 ? 15.835 -1.823 -11.606 1.00 91.12 83 GLN A C 1
ATOM 645 O O . GLN A 1 83 ? 15.882 -3.042 -11.447 1.00 91.12 83 GLN A O 1
ATOM 650 N N . ALA A 1 84 ? 14.817 -1.227 -12.231 1.00 91.19 84 ALA A N 1
ATOM 651 C CA . ALA A 1 84 ? 13.660 -1.958 -12.741 1.00 91.19 84 ALA A CA 1
ATOM 652 C C . ALA A 1 84 ? 14.053 -3.003 -13.798 1.00 91.19 84 ALA A C 1
ATOM 654 O O . ALA A 1 84 ? 13.579 -4.139 -13.764 1.00 91.19 84 ALA A O 1
ATOM 655 N N . ARG A 1 85 ? 14.954 -2.648 -14.721 1.00 92.62 85 ARG A N 1
ATOM 656 C CA . ARG A 1 85 ? 15.473 -3.585 -15.729 1.00 92.62 85 ARG A CA 1
ATOM 657 C C . ARG A 1 85 ? 16.337 -4.682 -15.113 1.00 92.62 85 ARG A C 1
ATOM 659 O O . ARG A 1 85 ? 16.219 -5.824 -15.534 1.00 92.62 85 ARG A O 1
ATOM 666 N N . ALA A 1 86 ? 17.161 -4.366 -14.117 1.00 93.94 86 ALA A N 1
ATOM 667 C CA . ALA A 1 86 ? 17.980 -5.364 -13.432 1.00 93.94 86 ALA A CA 1
ATOM 668 C C . ALA A 1 86 ? 17.129 -6.391 -12.667 1.00 93.94 86 ALA A C 1
ATOM 670 O O . ALA A 1 86 ? 17.435 -7.577 -12.702 1.00 93.94 86 ALA A O 1
ATOM 671 N N . ALA A 1 87 ? 16.052 -5.947 -12.012 1.00 92.94 87 ALA A N 1
ATOM 672 C CA . ALA A 1 87 ? 15.195 -6.818 -11.208 1.00 92.94 87 ALA A CA 1
ATOM 673 C C . ALA A 1 87 ? 14.156 -7.603 -12.033 1.00 92.94 87 ALA A C 1
ATOM 675 O O . ALA A 1 87 ? 13.841 -8.738 -11.691 1.00 92.94 87 ALA A O 1
ATOM 676 N N . HIS A 1 88 ? 13.625 -7.025 -13.119 1.00 92.44 88 HIS A N 1
ATOM 677 C CA . HIS A 1 88 ? 12.488 -7.601 -13.860 1.00 92.44 88 HIS A CA 1
ATOM 678 C C . HIS A 1 88 ? 12.767 -7.851 -15.352 1.00 92.44 88 HIS A C 1
ATOM 680 O O . HIS A 1 88 ? 11.874 -8.265 -16.093 1.00 92.44 88 HIS A O 1
ATOM 686 N N . GLY A 1 89 ? 13.969 -7.540 -15.841 1.00 94.00 89 GLY A N 1
ATOM 687 C CA . GLY A 1 89 ? 14.375 -7.647 -17.248 1.00 94.00 89 GLY A CA 1
ATOM 688 C C . GLY A 1 89 ? 13.799 -6.550 -18.151 1.00 94.00 89 GLY A C 1
ATOM 689 O O . GLY A 1 89 ? 14.511 -5.960 -18.963 1.00 94.00 89 GLY A O 1
ATOM 690 N N . THR A 1 90 ? 12.513 -6.219 -18.001 1.00 92.69 90 THR A N 1
ATOM 691 C CA . THR A 1 90 ? 11.837 -5.181 -18.795 1.00 92.69 90 THR A CA 1
ATOM 692 C C . THR A 1 90 ? 10.983 -4.261 -17.927 1.00 92.69 90 THR A C 1
ATOM 694 O O . THR A 1 90 ? 10.418 -4.678 -16.917 1.00 92.69 90 THR A O 1
ATOM 697 N N . LEU A 1 91 ? 10.801 -3.011 -18.366 1.00 90.69 91 LEU A N 1
ATOM 698 C CA . LEU A 1 91 ? 9.906 -2.062 -17.690 1.00 90.69 91 LEU A CA 1
ATOM 699 C C . LEU A 1 91 ? 8.444 -2.524 -17.702 1.00 90.69 91 LEU A C 1
ATOM 701 O O . LEU A 1 91 ? 7.709 -2.272 -16.752 1.00 90.69 91 LEU A O 1
ATOM 705 N N . ARG A 1 92 ? 8.026 -3.247 -18.752 1.00 91.44 92 ARG A N 1
ATOM 706 C CA . ARG A 1 92 ? 6.690 -3.857 -18.826 1.00 91.44 92 ARG A CA 1
ATOM 707 C C . ARG A 1 92 ? 6.505 -4.919 -17.740 1.00 91.44 92 ARG A C 1
ATOM 709 O O . ARG A 1 92 ? 5.441 -4.961 -17.130 1.00 91.44 92 ARG A O 1
ATOM 716 N N . ALA A 1 93 ? 7.507 -5.770 -17.517 1.00 93.50 93 ALA A N 1
ATOM 717 C CA . ALA A 1 93 ? 7.464 -6.783 -16.465 1.00 93.50 93 ALA A CA 1
ATOM 718 C C . ALA A 1 93 ? 7.429 -6.135 -15.074 1.00 93.50 93 ALA A C 1
ATOM 720 O O . ALA A 1 93 ? 6.566 -6.488 -14.279 1.00 93.50 93 ALA A O 1
ATOM 721 N N . HIS A 1 94 ? 8.269 -5.123 -14.832 1.00 93.31 94 HIS A N 1
ATOM 722 C CA . HIS A 1 94 ? 8.239 -4.334 -13.596 1.00 93.31 94 HIS A CA 1
ATOM 723 C C . HIS A 1 94 ? 6.863 -3.697 -13.341 1.00 93.31 94 HIS A C 1
ATOM 725 O O . HIS A 1 94 ? 6.327 -3.807 -12.244 1.00 93.31 94 HIS A O 1
ATOM 731 N N . PHE A 1 95 ? 6.252 -3.077 -14.358 1.00 91.38 95 PHE A N 1
ATOM 732 C CA . PHE A 1 95 ? 4.911 -2.500 -14.230 1.00 91.38 95 PHE A CA 1
ATOM 733 C C . PHE A 1 95 ? 3.857 -3.551 -13.856 1.00 91.38 95 PHE A C 1
ATOM 735 O O . PHE A 1 95 ? 3.072 -3.322 -12.939 1.00 91.38 95 PHE A O 1
ATOM 742 N N . LYS A 1 96 ? 3.832 -4.695 -14.556 1.00 93.50 96 LYS A N 1
ATOM 743 C CA . LYS A 1 96 ? 2.862 -5.769 -14.288 1.00 93.50 96 LYS A CA 1
ATOM 744 C C . LYS A 1 96 ? 3.014 -6.339 -12.882 1.00 93.50 96 LYS A C 1
ATOM 746 O O . LYS A 1 96 ? 2.011 -6.573 -12.218 1.00 93.50 96 LYS A O 1
ATOM 751 N N . ASP A 1 97 ? 4.253 -6.547 -12.452 1.00 94.62 97 ASP A N 1
ATOM 752 C CA . ASP A 1 97 ? 4.561 -7.038 -11.116 1.00 94.62 97 ASP A CA 1
ATOM 753 C C . ASP A 1 97 ? 4.093 -6.050 -10.037 1.00 94.62 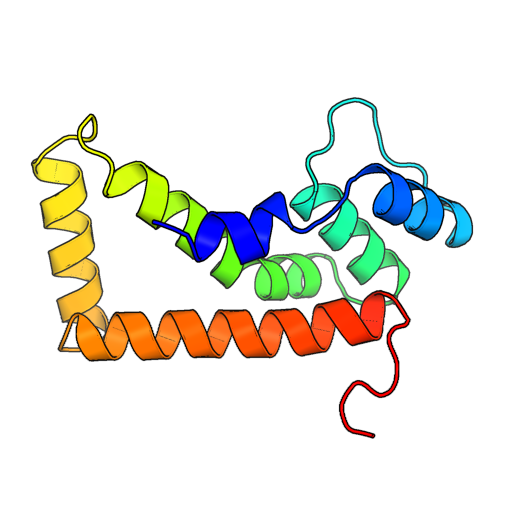97 ASP A C 1
ATOM 755 O O . ASP A 1 97 ? 3.302 -6.421 -9.173 1.00 94.62 97 ASP A O 1
ATOM 759 N N . LEU A 1 98 ? 4.462 -4.769 -10.148 1.00 93.56 98 LEU A N 1
ATOM 760 C CA . LEU A 1 98 ? 4.033 -3.737 -9.200 1.00 93.56 98 LEU A CA 1
ATOM 761 C C . LEU A 1 98 ? 2.504 -3.600 -9.144 1.00 93.56 98 LEU A C 1
ATOM 763 O O . LEU A 1 98 ? 1.937 -3.512 -8.057 1.00 93.56 98 LEU A O 1
ATOM 767 N N . ALA A 1 99 ? 1.829 -3.609 -10.297 1.00 91.44 99 ALA A N 1
ATOM 768 C CA . ALA A 1 99 ? 0.372 -3.544 -10.355 1.00 91.44 99 ALA A CA 1
ATOM 769 C C . ALA A 1 99 ? -0.282 -4.763 -9.680 1.00 91.44 99 ALA A C 1
ATOM 771 O O . ALA A 1 99 ? -1.193 -4.589 -8.875 1.00 91.44 99 ALA A O 1
ATOM 772 N N . GLY A 1 100 ? 0.217 -5.976 -9.944 1.00 93.56 100 GLY A N 1
ATOM 773 C CA . GLY A 1 100 ? -0.281 -7.198 -9.308 1.00 93.56 100 GLY A CA 1
ATOM 774 C C . GLY A 1 100 ? -0.003 -7.258 -7.802 1.00 93.56 100 GLY A C 1
ATOM 775 O O . GLY A 1 100 ? -0.797 -7.816 -7.050 1.00 93.56 100 GLY A O 1
ATOM 776 N N . GLN A 1 101 ? 1.095 -6.662 -7.332 1.00 94.75 101 GLN A N 1
ATOM 777 C CA . GLN A 1 101 ? 1.347 -6.507 -5.899 1.00 94.75 101 GLN A CA 1
ATOM 778 C C . GLN A 1 101 ? 0.369 -5.514 -5.256 1.00 94.75 101 GLN A C 1
ATOM 780 O O . GLN A 1 101 ? -0.152 -5.799 -4.182 1.00 94.75 101 GLN A O 1
ATOM 785 N N . CYS A 1 102 ? 0.084 -4.380 -5.909 1.00 92.81 102 CYS A N 1
ATOM 786 C CA . CYS A 1 102 ? -0.933 -3.442 -5.432 1.00 92.81 102 CYS A CA 1
ATOM 787 C C . CYS A 1 102 ? -2.310 -4.108 -5.323 1.00 92.81 102 CYS A C 1
ATOM 789 O O . CYS A 1 102 ? -2.968 -3.928 -4.306 1.00 92.81 102 CYS A O 1
ATOM 791 N N . ASP A 1 103 ? -2.713 -4.890 -6.323 1.00 91.81 103 ASP A N 1
ATOM 792 C CA . ASP A 1 103 ? -3.988 -5.618 -6.342 1.00 91.81 103 ASP A CA 1
ATOM 793 C C . ASP A 1 103 ? -4.142 -6.547 -5.120 1.00 91.81 103 ASP A C 1
ATOM 795 O O . ASP A 1 103 ? -5.058 -6.388 -4.317 1.00 91.81 103 ASP A O 1
ATOM 799 N N . LYS A 1 104 ? -3.137 -7.393 -4.855 1.00 93.25 104 LYS A N 1
ATOM 800 C CA . LYS A 1 104 ? -3.098 -8.265 -3.662 1.00 93.25 104 LYS A CA 1
ATOM 801 C C . LYS A 1 104 ? -3.129 -7.490 -2.342 1.00 93.25 104 LYS A C 1
ATOM 803 O O . LYS A 1 104 ? -3.717 -7.935 -1.349 1.00 93.25 104 LYS A O 1
ATOM 808 N N . SER A 1 105 ? -2.465 -6.334 -2.299 1.00 93.94 105 SER A N 1
ATOM 809 C CA . SER A 1 105 ? -2.534 -5.444 -1.143 1.00 93.94 105 SER A CA 1
ATOM 810 C C . SER A 1 105 ? -3.952 -4.918 -0.936 1.00 93.94 105 SER A C 1
ATOM 812 O O . SER A 1 105 ? -4.405 -4.868 0.207 1.00 93.94 105 SER A O 1
ATOM 814 N N . PHE A 1 106 ? -4.663 -4.565 -2.010 1.00 90.19 106 PHE A N 1
ATOM 815 C CA . PHE A 1 106 ? -6.054 -4.127 -1.931 1.00 90.19 106 PHE A CA 1
ATOM 816 C C . PHE A 1 106 ? -6.976 -5.219 -1.419 1.00 90.19 106 PHE A C 1
ATOM 818 O O . PHE A 1 106 ? -7.737 -4.921 -0.506 1.00 90.19 106 PHE A O 1
ATOM 825 N N . ASP A 1 107 ? -6.855 -6.462 -1.884 1.00 91.50 107 ASP A N 1
ATOM 826 C CA . ASP A 1 107 ? -7.648 -7.579 -1.348 1.00 91.50 107 ASP A CA 1
ATOM 827 C C . ASP A 1 107 ? -7.525 -7.665 0.177 1.00 91.50 107 ASP A C 1
ATOM 829 O O . ASP A 1 107 ? -8.512 -7.704 0.916 1.00 91.50 107 ASP A O 1
ATOM 833 N N . THR A 1 108 ? -6.288 -7.599 0.673 1.00 92.56 108 THR A N 1
ATOM 834 C CA . THR A 1 108 ? -6.019 -7.673 2.112 1.00 92.56 108 THR A CA 1
ATOM 835 C C . THR A 1 108 ? -6.558 -6.453 2.862 1.00 92.56 108 THR A C 1
ATOM 837 O O . THR A 1 108 ? -7.104 -6.587 3.960 1.00 92.56 108 THR A O 1
ATOM 840 N N . ILE A 1 109 ? -6.412 -5.255 2.288 1.00 92.12 109 ILE A N 1
ATOM 841 C CA . ILE A 1 109 ? -6.927 -4.017 2.878 1.00 92.12 109 ILE A CA 1
ATOM 842 C C . ILE A 1 109 ? -8.456 -4.045 2.913 1.00 92.12 109 ILE A C 1
ATOM 844 O O . ILE A 1 109 ? -9.026 -3.733 3.948 1.00 92.12 109 ILE A O 1
ATOM 848 N N . LEU A 1 110 ? -9.131 -4.445 1.838 1.00 89.75 110 LEU A N 1
ATOM 849 C CA . LEU A 1 110 ? -10.592 -4.448 1.733 1.00 89.75 110 LEU A CA 1
ATOM 850 C C . LEU A 1 110 ? -11.222 -5.424 2.730 1.00 89.75 110 LEU A C 1
ATOM 852 O O . LEU A 1 110 ? -12.141 -5.038 3.456 1.00 89.75 110 LEU A O 1
ATOM 856 N N . LEU A 1 111 ? -10.645 -6.620 2.877 1.00 88.94 111 LEU A N 1
ATOM 857 C CA . LEU A 1 111 ? -11.008 -7.551 3.949 1.00 88.94 111 LEU A CA 1
ATOM 858 C C . LEU A 1 111 ? -10.833 -6.907 5.328 1.00 88.94 111 LEU A C 1
ATOM 860 O O . LEU A 1 111 ? -11.736 -6.939 6.164 1.00 88.94 111 LEU A O 1
ATOM 864 N N . ALA A 1 112 ? -9.692 -6.254 5.557 1.00 88.81 112 ALA A N 1
ATOM 865 C CA . ALA A 1 112 ? -9.432 -5.555 6.806 1.00 88.81 112 ALA A CA 1
ATOM 866 C C . ALA A 1 112 ? -10.335 -4.338 7.021 1.00 88.81 112 ALA A C 1
ATOM 868 O O . ALA A 1 112 ? -10.498 -3.945 8.168 1.00 88.81 112 ALA A O 1
ATOM 869 N N . LEU A 1 113 ? -10.930 -3.748 5.985 1.00 87.75 113 LEU A N 1
ATOM 870 C CA . LEU A 1 113 ? -11.899 -2.656 6.097 1.00 87.75 113 LEU A CA 1
ATOM 871 C C . LEU A 1 113 ? -13.330 -3.152 6.358 1.00 87.75 113 LEU A C 1
ATOM 873 O O . LEU A 1 113 ? -14.203 -2.338 6.648 1.00 87.75 113 LEU A O 1
ATOM 877 N N . GLY A 1 114 ? -13.562 -4.468 6.319 1.00 81.50 114 GLY A N 1
ATOM 878 C CA . GLY A 1 114 ? -14.888 -5.064 6.480 1.00 81.50 114 GLY A CA 1
ATOM 879 C C . GLY A 1 114 ? -15.717 -5.078 5.194 1.00 81.50 114 GLY A C 1
ATOM 880 O O . GLY A 1 114 ? -16.917 -5.318 5.261 1.00 81.50 114 GLY A O 1
ATOM 881 N N . ALA A 1 115 ? -15.098 -4.852 4.030 1.00 70.88 115 ALA A N 1
ATOM 882 C CA . ALA A 1 115 ? -15.727 -5.017 2.719 1.00 70.88 115 ALA A CA 1
ATOM 883 C C . ALA A 1 115 ? -15.706 -6.498 2.288 1.00 70.88 115 ALA A C 1
ATOM 885 O O . ALA A 1 115 ? -15.208 -6.836 1.216 1.00 70.88 115 ALA A O 1
ATOM 886 N N . GLY A 1 116 ? -16.167 -7.387 3.175 1.00 49.56 116 GLY A N 1
ATOM 887 C CA . GLY A 1 116 ? -16.280 -8.817 2.889 1.00 49.56 116 GLY A CA 1
ATOM 888 C C . GLY A 1 116 ? -17.271 -9.052 1.749 1.00 49.56 116 GLY A C 1
ATOM 889 O O . GLY A 1 116 ? -18.408 -8.601 1.846 1.00 49.56 116 GLY A O 1
ATOM 890 N N . ASP A 1 117 ? -16.796 -9.742 0.711 1.00 50.00 117 ASP A N 1
ATOM 891 C CA . ASP A 1 117 ? -17.437 -10.084 -0.570 1.00 50.00 117 ASP A CA 1
ATOM 892 C C . ASP A 1 117 ? -17.567 -8.957 -1.610 1.00 50.00 117 ASP A C 1
ATOM 894 O O . ASP A 1 117 ? -18.634 -8.405 -1.861 1.00 50.00 117 ASP A O 1
ATOM 898 N N . LEU A 1 118 ? -16.462 -8.685 -2.314 1.00 50.72 118 LEU A N 1
ATOM 899 C CA . LEU A 1 118 ? -16.452 -7.894 -3.558 1.00 50.72 118 LEU A CA 1
ATOM 900 C C . LEU A 1 118 ? -16.592 -8.745 -4.835 1.00 50.72 118 LEU A C 1
ATOM 902 O O . LEU A 1 118 ? -16.565 -8.197 -5.932 1.00 50.72 118 LEU A O 1
ATOM 906 N N . ASN A 1 119 ? -16.765 -10.062 -4.690 1.00 43.62 119 ASN A N 1
ATOM 907 C CA . ASN A 1 119 ? -17.013 -11.006 -5.786 1.00 43.62 119 ASN A CA 1
ATOM 908 C C . ASN A 1 119 ? -18.389 -11.681 -5.631 1.00 43.62 119 ASN A C 1
ATOM 910 O O . ASN A 1 119 ? -18.473 -12.910 -5.640 1.00 43.62 119 ASN A O 1
ATOM 914 N N . SER A 1 120 ? -19.449 -10.885 -5.448 1.00 41.41 120 SER A N 1
ATOM 915 C CA . SER A 1 120 ? -20.830 -11.346 -5.684 1.00 41.41 120 SER A CA 1
ATOM 916 C C . SER A 1 120 ? -21.317 -10.927 -7.064 1.00 41.41 120 SER A C 1
ATOM 918 O O . SER A 1 120 ? -20.906 -9.839 -7.529 1.00 41.41 120 SER A O 1
#

Organism: NCBI:txid1503054

Sequence (120 aa):
MAFDQLLVEGFQLKPLRRLLEARGKKAEAGWASLRVVAEILVASGKTVDDAKAILTPLSRLHALRNILKAHSSVEEKSKEERQARAAHGTLRAHFKDLAGQCDKSFDTILLALGAGDLNS

Foldseek 3Di:
DCVLCCLQVVQDPVVLQVLLVVLVDGDDPPDGRLSSLLSLLVSLVDDSVVSCQLCVLSVVVVVVVVCPDPPHDPVSVVVVLVVLCVVQVHPVRSVVVSVVSSVVSVVSSCVSSVVPDPPD

pLDDT: mean 86.38, std 12.21, range [41.41, 96.75]

Secondary structure (DSSP, 8-state):
--HHIIIIITS-HHHHHHHHHHTT--PPTT--HHHHHHHHHHHTT--HHHHHHHHHHHHHHHHHHHHHSTTS-HHHHHHHHHHHHHHHSSHHHHHHHHHHHHHHHHHHHHHHHT---S--